Protein AF-A0A1N7PTF4-F1 (afdb_monomer_lite)

Radius of gyration: 15.78 Å; chains: 1; bounding box: 24×42×48 Å

Sequence (82 aa):
MSMRDKTRDLVAIDMCPRVSLDAGTNREGGKAMIMQILGGIPIGRPTRPEEVAELVGFLCSPRAGAITGTDYVIDSGTVPVA

Structure (mmCIF, N/CA/C/O backbone):
data_AF-A0A1N7PTF4-F1
#
_entry.id   AF-A0A1N7PTF4-F1
#
loop_
_atom_site.group_PDB
_atom_site.id
_atom_site.type_symbol
_atom_site.label_atom_id
_atom_site.label_alt_id
_atom_site.label_comp_id
_atom_site.label_asym_id
_atom_site.label_entity_id
_atom_site.label_seq_id
_atom_site.pdbx_PDB_ins_code
_atom_site.Cartn_x
_atom_site.Cartn_y
_atom_site.Cartn_z
_atom_site.occupancy
_atom_site.B_iso_or_equiv
_atom_site.auth_seq_id
_atom_site.auth_comp_id
_atom_site.auth_asym_id
_atom_site.auth_atom_id
_atom_site.pdbx_PDB_model_num
ATOM 1 N N . MET A 1 1 ? 8.790 -23.938 -12.704 1.00 49.72 1 MET A N 1
ATOM 2 C CA . MET A 1 1 ? 8.596 -22.696 -11.918 1.00 49.72 1 MET A CA 1
ATOM 3 C C . MET A 1 1 ? 7.590 -22.984 -10.809 1.00 49.72 1 MET A C 1
ATOM 5 O O . MET A 1 1 ? 6.537 -23.535 -11.111 1.00 49.72 1 MET A O 1
ATOM 9 N N . SER A 1 2 ? 7.948 -22.750 -9.543 1.00 45.56 2 SER A N 1
ATOM 10 C CA . SER A 1 2 ? 7.174 -23.195 -8.369 1.00 45.56 2 SER A CA 1
ATOM 11 C C . SER A 1 2 ? 5.909 -22.357 -8.158 1.00 45.56 2 SER A C 1
ATOM 13 O O . SER A 1 2 ? 5.901 -21.161 -8.427 1.00 45.56 2 SER A O 1
ATOM 15 N N . MET A 1 3 ? 4.841 -22.965 -7.635 1.00 37.78 3 MET A N 1
ATOM 16 C CA . MET A 1 3 ? 3.548 -22.304 -7.393 1.00 37.78 3 MET A CA 1
ATOM 17 C C . MET A 1 3 ? 3.650 -21.124 -6.408 1.00 37.78 3 MET A C 1
ATOM 19 O O . MET A 1 3 ? 2.868 -20.188 -6.500 1.00 37.78 3 MET A O 1
ATOM 23 N N . ARG A 1 4 ? 4.669 -21.132 -5.533 1.00 52.81 4 ARG A N 1
ATOM 24 C CA . ARG A 1 4 ? 5.013 -20.030 -4.611 1.00 52.81 4 ARG A CA 1
ATOM 25 C C . ARG A 1 4 ? 5.621 -18.802 -5.299 1.00 52.81 4 ARG A C 1
ATOM 27 O O . ARG A 1 4 ? 5.576 -17.715 -4.741 1.00 52.81 4 ARG A O 1
ATOM 34 N N . ASP A 1 5 ? 6.185 -18.983 -6.488 1.00 56.72 5 ASP A N 1
ATOM 35 C CA . ASP A 1 5 ? 6.840 -17.926 -7.266 1.00 56.72 5 ASP A CA 1
ATOM 36 C C . ASP A 1 5 ? 5.811 -17.121 -8.080 1.00 56.72 5 ASP A C 1
ATOM 38 O O . ASP A 1 5 ? 5.911 -15.907 -8.221 1.00 56.72 5 ASP A O 1
ATOM 42 N N . LYS A 1 6 ? 4.735 -17.787 -8.532 1.00 49.81 6 LYS A N 1
ATOM 43 C CA . LYS A 1 6 ? 3.638 -17.150 -9.280 1.00 49.81 6 LYS A CA 1
ATOM 44 C C . LYS A 1 6 ? 2.900 -16.086 -8.460 1.00 49.81 6 LYS A C 1
ATOM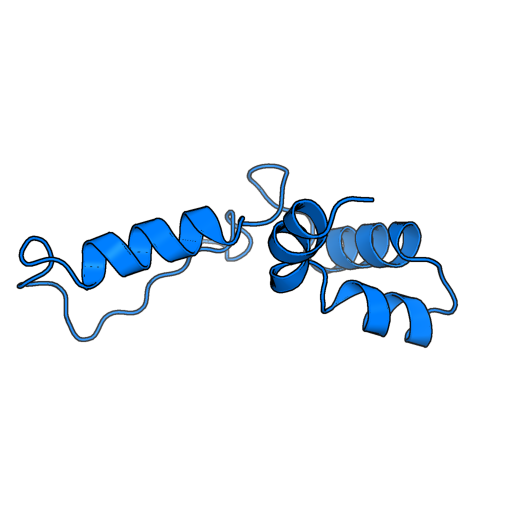 46 O O . LYS A 1 6 ? 2.540 -15.056 -9.014 1.00 49.81 6 LYS A O 1
ATOM 51 N N . THR A 1 7 ? 2.692 -16.308 -7.161 1.00 47.59 7 THR A N 1
ATOM 52 C CA . THR A 1 7 ? 1.910 -15.406 -6.293 1.00 47.59 7 THR A CA 1
ATOM 53 C C . THR A 1 7 ? 2.624 -14.089 -5.987 1.00 47.59 7 THR A C 1
ATOM 55 O O . THR A 1 7 ? 1.964 -13.074 -5.799 1.00 47.59 7 THR A O 1
ATOM 58 N N . ARG A 1 8 ? 3.964 -14.085 -5.979 1.00 51.19 8 ARG A N 1
ATOM 59 C CA . ARG A 1 8 ? 4.781 -12.883 -5.733 1.00 51.19 8 ARG A CA 1
ATOM 60 C C . ARG A 1 8 ? 4.793 -11.924 -6.915 1.00 51.19 8 ARG A C 1
ATOM 62 O O . ARG A 1 8 ? 4.790 -10.711 -6.734 1.00 51.19 8 ARG A O 1
ATOM 69 N N . ASP A 1 9 ? 4.741 -12.485 -8.115 1.00 46.81 9 ASP A N 1
ATOM 70 C CA . ASP A 1 9 ? 4.699 -11.733 -9.363 1.00 46.81 9 ASP A CA 1
ATOM 71 C C . ASP A 1 9 ? 3.290 -11.206 -9.692 1.00 46.81 9 ASP A C 1
ATOM 73 O O . ASP A 1 9 ? 3.152 -10.238 -10.433 1.00 46.81 9 ASP A O 1
ATOM 77 N N . LEU A 1 10 ? 2.233 -11.818 -9.152 1.00 42.38 10 LEU A N 1
ATOM 78 C CA . LEU A 1 10 ? 0.849 -11.618 -9.599 1.00 42.38 10 LEU A CA 1
ATOM 79 C C . LEU A 1 10 ? 0.278 -10.206 -9.368 1.00 42.38 10 LEU A C 1
ATOM 81 O O . LEU A 1 10 ? -0.580 -9.799 -10.137 1.00 42.38 10 LEU A O 1
ATOM 85 N N . VAL A 1 11 ? 0.743 -9.426 -8.384 1.00 45.47 11 VAL A N 1
ATOM 86 C CA . VAL A 1 11 ? 0.143 -8.096 -8.109 1.00 45.47 11 VAL A CA 1
ATOM 87 C C . VAL A 1 11 ? 0.796 -6.970 -8.925 1.00 45.47 11 VAL A C 1
ATOM 89 O O . VAL A 1 11 ? 0.126 -6.010 -9.287 1.00 45.47 11 VAL A O 1
ATOM 92 N N . ALA A 1 12 ? 2.076 -7.104 -9.293 1.00 45.28 12 ALA A N 1
ATOM 93 C CA . ALA A 1 12 ? 2.780 -6.136 -10.146 1.00 45.28 12 ALA A CA 1
ATOM 94 C C . ALA A 1 12 ? 2.858 -6.571 -11.628 1.00 45.28 12 ALA A C 1
ATOM 96 O O . ALA A 1 12 ? 3.166 -5.762 -12.502 1.00 45.28 12 ALA A O 1
ATOM 97 N N . ILE A 1 13 ? 2.585 -7.848 -11.933 1.00 51.00 13 ILE A N 1
ATOM 98 C CA . ILE A 1 13 ? 2.764 -8.458 -13.264 1.00 51.00 13 ILE A CA 1
ATOM 99 C C . ILE A 1 13 ? 1.444 -9.067 -13.782 1.00 51.00 13 ILE A C 1
ATOM 101 O O . ILE A 1 13 ? 1.464 -10.000 -14.577 1.00 51.00 13 ILE A O 1
ATOM 105 N N . ASP A 1 14 ? 0.286 -8.528 -13.393 1.00 55.47 14 ASP A N 1
ATOM 106 C CA . ASP A 1 14 ? -0.994 -8.817 -14.075 1.00 55.47 14 ASP A CA 1
ATOM 107 C C . ASP A 1 14 ? -1.316 -7.805 -15.196 1.00 55.47 14 ASP A C 1
ATOM 109 O O . ASP A 1 14 ? -2.012 -8.112 -16.162 1.00 55.47 14 ASP A O 1
ATOM 113 N N . MET A 1 15 ? -0.694 -6.619 -15.171 1.00 53.44 15 MET A N 1
ATOM 114 C CA . MET A 1 15 ? -0.758 -5.664 -16.291 1.00 53.44 15 MET A CA 1
ATOM 115 C C . MET A 1 15 ? 0.128 -6.085 -17.465 1.00 53.44 15 MET A C 1
ATOM 117 O O . MET A 1 15 ? -0.190 -5.834 -18.627 1.00 53.44 15 MET A O 1
ATOM 121 N N . CYS A 1 16 ? 1.242 -6.755 -17.171 1.00 58.91 16 CYS A N 1
ATOM 122 C CA . CYS A 1 16 ? 2.214 -7.135 -18.182 1.00 58.91 16 CYS A CA 1
ATOM 123 C C . CYS A 1 16 ? 1.630 -8.068 -19.249 1.00 58.91 16 CYS A C 1
ATOM 125 O O . CYS A 1 16 ? 1.846 -7.767 -20.416 1.00 58.91 16 CYS A O 1
ATOM 127 N N . PRO A 1 17 ? 0.875 -9.140 -18.937 1.00 55.91 17 PRO A N 1
ATOM 128 C CA . PRO A 1 17 ? 0.246 -9.978 -19.955 1.00 55.91 17 PRO A CA 1
ATOM 129 C C . PRO A 1 17 ? -0.654 -9.190 -20.913 1.00 55.91 17 PRO A C 1
ATOM 131 O O . PRO A 1 17 ? -0.564 -9.401 -22.117 1.00 55.91 17 PRO A O 1
ATOM 134 N N . ARG A 1 18 ? -1.455 -8.240 -20.410 1.00 60.19 18 ARG A N 1
ATOM 135 C CA . ARG A 1 18 ? -2.331 -7.404 -21.249 1.00 60.19 18 ARG A CA 1
ATOM 136 C C . ARG A 1 18 ? -1.544 -6.465 -22.158 1.00 60.19 18 ARG A C 1
ATOM 138 O O . ARG A 1 18 ? -1.745 -6.486 -23.364 1.00 60.19 18 ARG A O 1
ATOM 145 N N . VAL A 1 19 ? -0.586 -5.726 -21.597 1.00 62.22 19 VAL A N 1
ATOM 146 C CA . VAL A 1 19 ? 0.299 -4.836 -22.371 1.00 62.22 19 VAL A CA 1
ATOM 147 C C . VAL A 1 19 ? 1.126 -5.630 -23.392 1.00 62.22 19 VAL A C 1
ATOM 149 O O . VAL A 1 19 ? 1.340 -5.168 -24.505 1.00 62.22 19 VAL A O 1
ATOM 152 N N . SER A 1 20 ? 1.548 -6.850 -23.043 1.00 60.88 20 SER A N 1
ATOM 153 C CA . SER A 1 20 ? 2.301 -7.738 -23.940 1.00 60.88 20 SER A CA 1
ATOM 154 C C . SER A 1 20 ? 1.459 -8.180 -25.136 1.00 60.88 20 SER A C 1
ATOM 156 O O . SER A 1 20 ? 1.939 -8.149 -26.265 1.00 60.88 20 SER A O 1
ATOM 158 N N . LEU A 1 21 ? 0.209 -8.580 -24.889 1.00 62.31 21 LEU A N 1
ATOM 159 C CA . LEU A 1 21 ? -0.720 -9.030 -25.925 1.00 62.31 21 LEU A CA 1
ATOM 160 C C . LEU A 1 21 ? -1.106 -7.887 -26.868 1.00 62.31 21 LEU A C 1
ATOM 162 O O . LEU A 1 21 ? -1.012 -8.059 -28.082 1.00 62.31 21 LEU A O 1
ATOM 166 N N . ASP A 1 22 ? -1.455 -6.720 -26.322 1.00 66.25 22 ASP A N 1
ATOM 167 C CA . ASP A 1 22 ? -1.841 -5.548 -27.117 1.00 66.25 22 ASP A CA 1
ATOM 168 C C . ASP A 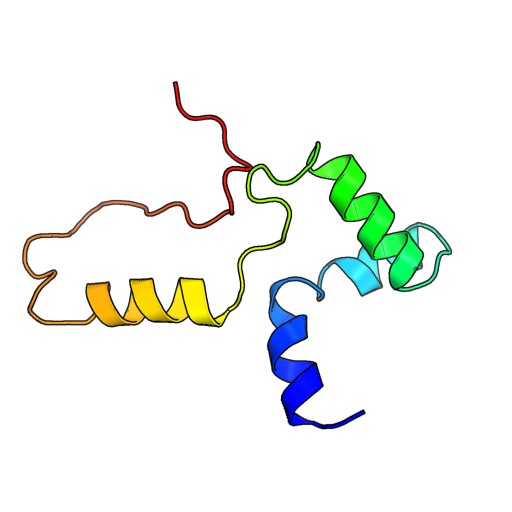1 22 ? -0.666 -5.009 -27.955 1.00 66.25 22 ASP A C 1
ATOM 170 O O . ASP A 1 22 ? -0.863 -4.528 -29.070 1.00 66.25 22 ASP A O 1
ATOM 174 N N . ALA A 1 23 ? 0.569 -5.134 -27.456 1.00 67.56 23 ALA A N 1
ATOM 175 C CA . ALA A 1 23 ? 1.780 -4.691 -28.148 1.00 67.56 23 ALA A CA 1
ATOM 176 C C . ALA A 1 23 ? 2.474 -5.782 -28.991 1.00 67.56 23 ALA A C 1
ATOM 178 O O . ALA A 1 23 ? 3.545 -5.529 -29.545 1.00 67.56 23 ALA A O 1
ATOM 179 N N . GLY A 1 24 ? 1.919 -6.999 -29.075 1.00 77.56 24 GLY A N 1
ATOM 180 C CA . GLY A 1 24 ? 2.517 -8.109 -29.830 1.00 77.56 24 GLY A CA 1
ATOM 181 C C . GLY A 1 24 ? 3.894 -8.554 -29.314 1.00 77.56 24 GLY A C 1
ATOM 182 O O . GLY A 1 24 ? 4.737 -8.998 -30.093 1.00 77.56 24 GLY A O 1
ATOM 183 N N . THR A 1 25 ? 4.149 -8.415 -28.012 1.00 76.44 25 THR A N 1
ATOM 184 C CA . THR A 1 25 ? 5.434 -8.722 -27.374 1.00 76.44 25 THR A CA 1
ATOM 185 C C . THR A 1 25 ? 5.303 -9.813 -26.308 1.00 76.44 25 THR A C 1
ATOM 187 O O . THR A 1 25 ? 4.216 -10.286 -25.986 1.00 76.44 25 THR A O 1
ATOM 190 N N . ASN A 1 26 ? 6.432 -10.279 -25.779 1.00 77.50 26 ASN A N 1
ATOM 191 C CA . ASN A 1 26 ? 6.467 -11.276 -24.710 1.00 77.50 26 ASN A CA 1
ATOM 192 C C . ASN A 1 26 ? 6.449 -10.603 -23.324 1.00 77.50 26 ASN A C 1
ATOM 194 O O . ASN A 1 26 ? 6.527 -9.384 -23.207 1.00 77.50 26 ASN A O 1
ATOM 198 N N . ARG A 1 27 ? 6.386 -11.403 -22.252 1.00 69.31 27 ARG A N 1
ATOM 199 C CA . ARG A 1 27 ? 6.344 -10.900 -20.866 1.00 69.31 27 ARG A CA 1
ATOM 200 C C . ARG A 1 27 ? 7.503 -9.957 -20.526 1.00 69.31 27 ARG A C 1
ATOM 202 O O . ARG A 1 27 ? 7.314 -9.009 -19.778 1.00 69.31 27 ARG A O 1
ATOM 209 N N . GLU A 1 28 ? 8.698 -10.194 -21.050 1.00 72.75 28 GLU A N 1
ATOM 210 C CA . GLU A 1 28 ? 9.834 -9.306 -20.779 1.00 72.75 28 GLU A CA 1
ATOM 211 C C . GLU A 1 28 ? 9.694 -7.979 -21.535 1.00 72.75 28 GLU A C 1
ATOM 213 O O . GLU A 1 28 ? 9.938 -6.917 -20.965 1.00 72.75 28 GLU A O 1
ATOM 218 N N . GLY A 1 29 ? 9.194 -8.014 -22.772 1.00 73.62 29 GLY A N 1
ATOM 219 C CA . GLY A 1 29 ? 8.864 -6.808 -23.528 1.00 73.62 29 GLY A CA 1
ATOM 220 C C . GLY A 1 29 ? 7.717 -6.002 -22.913 1.00 73.62 29 GLY A C 1
ATOM 221 O O . GLY A 1 29 ? 7.807 -4.779 -22.838 1.00 73.62 29 GLY A O 1
ATOM 222 N N . GLY A 1 30 ? 6.682 -6.663 -22.386 1.00 74.25 30 GLY A N 1
ATOM 223 C CA . GLY A 1 30 ? 5.605 -5.997 -21.652 1.00 74.25 30 GLY A CA 1
ATOM 224 C C . GLY A 1 30 ? 6.100 -5.331 -20.366 1.00 74.25 30 GLY A C 1
ATOM 225 O O . GLY A 1 30 ? 5.702 -4.207 -20.071 1.00 74.25 30 GLY A O 1
ATOM 226 N N . LYS A 1 31 ? 7.026 -5.969 -19.632 1.00 69.88 31 LYS A N 1
ATOM 227 C CA . LYS A 1 31 ? 7.660 -5.371 -18.445 1.00 69.88 31 LYS A CA 1
ATOM 228 C C . LYS A 1 31 ? 8.468 -4.140 -18.826 1.00 69.88 31 LYS A C 1
ATOM 230 O O . LYS A 1 31 ? 8.322 -3.106 -18.185 1.00 69.88 31 LYS A O 1
ATOM 235 N N . ALA A 1 32 ? 9.299 -4.240 -19.863 1.00 72.06 32 ALA A N 1
ATOM 236 C CA . ALA A 1 32 ? 10.104 -3.120 -20.339 1.00 72.06 32 ALA A CA 1
ATOM 237 C C . ALA A 1 32 ? 9.223 -1.933 -20.758 1.00 72.06 32 ALA A C 1
ATOM 239 O O . ALA A 1 32 ? 9.513 -0.794 -20.399 1.00 72.06 32 ALA A O 1
ATOM 240 N N . MET A 1 33 ? 8.108 -2.204 -21.440 1.00 71.31 33 MET A N 1
ATOM 241 C CA . MET A 1 33 ? 7.141 -1.183 -21.836 1.00 71.31 33 MET A CA 1
ATOM 242 C C . MET A 1 33 ? 6.449 -0.540 -20.629 1.00 71.31 33 MET A C 1
ATOM 244 O O . MET A 1 33 ? 6.366 0.681 -20.565 1.00 71.31 33 MET A O 1
ATOM 248 N N . ILE A 1 34 ? 6.019 -1.327 -19.638 1.00 71.44 34 ILE A N 1
ATOM 249 C CA . ILE A 1 34 ? 5.458 -0.796 -18.384 1.00 71.44 34 ILE A CA 1
ATOM 250 C C . ILE A 1 34 ? 6.474 0.102 -17.670 1.00 71.44 34 ILE A C 1
ATOM 252 O O . ILE A 1 34 ? 6.125 1.200 -17.245 1.00 71.44 34 ILE A O 1
ATOM 256 N N . MET A 1 35 ? 7.737 -0.322 -17.585 1.00 70.00 35 MET A N 1
ATOM 257 C CA . MET A 1 35 ? 8.798 0.478 -16.967 1.00 70.00 35 MET A CA 1
ATOM 258 C C . MET A 1 35 ? 9.051 1.791 -17.721 1.00 70.00 35 MET A C 1
ATOM 260 O O . MET A 1 35 ? 9.322 2.807 -17.083 1.00 70.00 35 MET A O 1
ATOM 264 N N . GLN A 1 36 ? 8.927 1.796 -19.053 1.00 70.31 36 GLN A N 1
ATOM 265 C CA . GLN A 1 36 ? 8.997 3.025 -19.846 1.00 70.31 36 GLN A CA 1
ATOM 266 C C . GLN A 1 36 ? 7.777 3.934 -19.643 1.00 70.31 36 GLN A C 1
ATOM 268 O O . GLN A 1 36 ? 7.955 5.138 -19.489 1.00 70.31 36 GLN A O 1
ATOM 273 N N . ILE A 1 37 ? 6.560 3.378 -19.601 1.00 69.00 37 ILE A N 1
ATOM 274 C CA . ILE A 1 37 ? 5.315 4.142 -19.398 1.00 69.00 37 ILE A CA 1
ATOM 275 C C . ILE A 1 37 ? 5.301 4.828 -18.030 1.00 69.00 37 ILE A C 1
ATOM 277 O O . ILE A 1 37 ? 4.872 5.973 -17.924 1.00 69.00 37 ILE A O 1
ATOM 281 N N . LEU A 1 38 ? 5.795 4.152 -16.992 1.00 69.19 38 LEU A N 1
ATOM 282 C CA . LEU A 1 38 ? 5.875 4.710 -15.641 1.00 69.19 38 LEU A CA 1
ATOM 283 C C . LEU A 1 38 ? 6.924 5.830 -15.507 1.00 69.19 38 LEU A C 1
ATOM 285 O O . LEU A 1 38 ? 6.971 6.484 -14.473 1.00 69.19 38 LEU A O 1
ATOM 289 N N . GLY A 1 39 ? 7.768 6.062 -16.523 1.00 69.38 39 GLY A N 1
ATOM 290 C CA . GLY A 1 39 ? 8.872 7.026 -16.434 1.00 69.38 39 GLY A CA 1
ATOM 291 C C . GLY A 1 39 ? 10.010 6.560 -15.518 1.00 69.38 39 GLY A C 1
ATOM 292 O O . GLY A 1 39 ? 10.859 7.357 -15.124 1.00 69.38 39 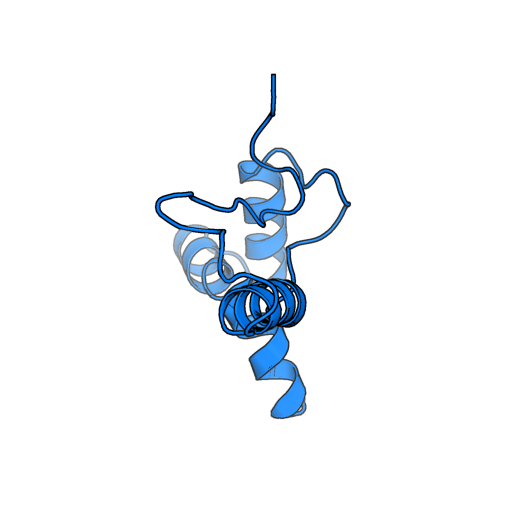GLY A O 1
ATOM 293 N N . GLY A 1 40 ? 10.043 5.262 -15.200 1.00 69.44 40 GLY A N 1
ATOM 294 C CA . GLY A 1 40 ? 10.913 4.675 -14.189 1.00 69.44 40 GLY A CA 1
ATOM 295 C C . GLY A 1 40 ? 10.254 4.586 -12.812 1.00 69.44 40 GLY A C 1
ATOM 296 O O . GLY A 1 40 ? 9.205 5.157 -12.544 1.00 69.44 40 GLY A O 1
ATOM 297 N N . ILE A 1 41 ? 10.880 3.817 -11.925 1.00 74.31 41 ILE A N 1
ATOM 298 C CA . ILE A 1 41 ? 10.449 3.676 -10.534 1.00 74.31 41 ILE A CA 1
ATOM 299 C C . ILE A 1 41 ? 11.597 4.186 -9.669 1.00 74.31 41 ILE A C 1
ATOM 301 O O . ILE A 1 41 ? 12.679 3.600 -9.761 1.00 74.31 41 ILE A O 1
ATOM 305 N N . PRO A 1 42 ? 11.422 5.238 -8.850 1.00 82.62 42 PRO A N 1
ATOM 306 C CA . PRO A 1 42 ? 12.537 5.842 -8.120 1.00 82.62 42 PRO A CA 1
ATOM 307 C C . PRO A 1 42 ? 13.347 4.884 -7.248 1.00 82.62 42 PRO A C 1
ATOM 309 O O . PRO A 1 42 ? 14.572 4.969 -7.236 1.00 82.62 42 PRO A O 1
ATOM 312 N N . ILE A 1 43 ? 12.709 3.918 -6.579 1.00 85.06 43 ILE A N 1
ATOM 313 C CA . ILE A 1 43 ? 13.454 2.917 -5.786 1.00 85.06 43 ILE A CA 1
ATOM 314 C C . ILE A 1 43 ? 14.106 1.815 -6.649 1.00 85.06 43 ILE A C 1
ATOM 316 O O . ILE A 1 43 ? 14.740 0.902 -6.122 1.00 8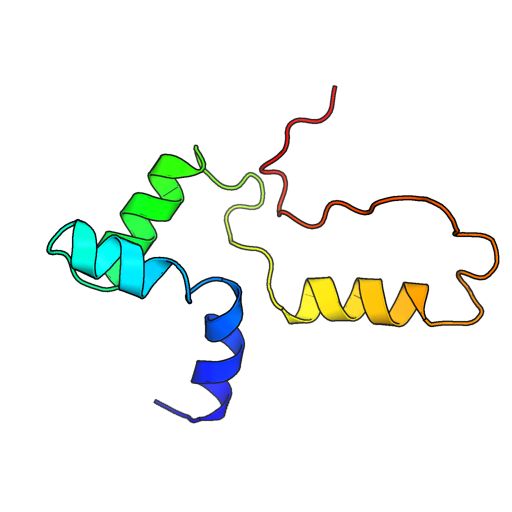5.06 43 ILE A O 1
ATOM 320 N N . GLY A 1 44 ? 13.922 1.856 -7.971 1.00 80.25 44 GLY A N 1
ATOM 321 C CA . GLY A 1 44 ? 14.517 0.938 -8.943 1.00 80.25 44 GLY A CA 1
ATOM 322 C C . GLY A 1 44 ? 13.769 -0.382 -9.145 1.00 80.25 44 GLY A C 1
ATOM 323 O O . GLY A 1 44 ? 14.228 -1.229 -9.910 1.00 80.25 44 GLY A O 1
ATOM 324 N N . ARG A 1 45 ? 12.626 -0.591 -8.482 1.00 81.12 45 ARG A N 1
ATOM 325 C CA . ARG A 1 45 ? 11.810 -1.806 -8.630 1.00 81.12 45 ARG A CA 1
ATOM 326 C C . ARG A 1 45 ? 10.339 -1.561 -8.291 1.00 81.12 45 ARG A C 1
ATOM 328 O O . ARG A 1 45 ? 10.073 -0.682 -7.481 1.00 81.12 45 ARG A O 1
ATOM 335 N N . PRO A 1 46 ? 9.407 -2.379 -8.810 1.00 80.50 46 PRO A N 1
ATOM 336 C CA . PRO A 1 46 ? 8.015 -2.350 -8.375 1.00 80.50 46 PRO A CA 1
ATOM 337 C C . PRO A 1 46 ? 7.851 -2.607 -6.874 1.00 80.50 46 PRO A C 1
ATOM 339 O O . PRO A 1 46 ? 8.630 -3.362 -6.267 1.00 80.50 46 PRO A O 1
ATOM 342 N N . THR A 1 47 ? 6.789 -2.025 -6.312 1.00 84.75 47 THR A N 1
ATOM 343 C CA . THR A 1 47 ? 6.304 -2.352 -4.968 1.00 84.75 47 THR A CA 1
ATOM 344 C C . THR A 1 47 ? 5.945 -3.834 -4.929 1.00 84.75 47 THR A C 1
ATOM 346 O O . THR A 1 47 ? 5.275 -4.350 -5.828 1.00 84.75 47 THR A O 1
ATOM 349 N N . ARG A 1 48 ? 6.397 -4.537 -3.892 1.00 85.00 48 ARG A N 1
ATOM 350 C CA . ARG A 1 48 ? 6.075 -5.948 -3.677 1.00 85.00 48 ARG A CA 1
ATOM 351 C C . ARG A 1 48 ? 4.756 -6.085 -2.912 1.00 85.00 48 ARG A C 1
ATOM 353 O O . ARG A 1 48 ? 4.474 -5.251 -2.051 1.00 85.00 48 ARG A O 1
ATOM 360 N N . PRO A 1 49 ? 3.979 -7.157 -3.147 1.00 86.06 49 PRO A N 1
ATOM 361 C CA . PRO A 1 49 ? 2.751 -7.412 -2.394 1.00 86.06 49 PRO A CA 1
ATOM 362 C C . PRO A 1 49 ? 2.974 -7.417 -0.879 1.00 86.06 49 PRO A C 1
ATOM 364 O O . PRO A 1 49 ? 2.148 -6.904 -0.129 1.00 86.06 49 PRO A O 1
ATOM 367 N N . GLU A 1 50 ? 4.105 -7.966 -0.430 1.00 89.44 50 GLU A N 1
ATOM 368 C CA . GLU A 1 50 ? 4.452 -8.021 0.986 1.00 89.44 50 GLU A CA 1
ATOM 369 C C . GLU A 1 50 ? 4.615 -6.621 1.596 1.00 89.44 50 GLU A C 1
ATOM 371 O O . GLU A 1 50 ? 4.210 -6.407 2.729 1.00 89.44 50 GLU A O 1
ATOM 376 N N . GLU A 1 51 ? 5.118 -5.639 0.845 1.00 91.06 51 GLU A N 1
ATOM 377 C CA . GLU A 1 51 ? 5.282 -4.262 1.341 1.00 91.06 51 GLU A CA 1
ATOM 378 C C . GLU A 1 51 ? 3.932 -3.566 1.551 1.00 91.06 51 GLU A C 1
ATOM 380 O O . GLU A 1 51 ? 3.758 -2.818 2.512 1.00 91.06 51 GLU A O 1
ATOM 385 N N . VAL A 1 52 ? 2.950 -3.861 0.693 1.00 93.25 52 VAL A N 1
ATOM 386 C CA . VAL A 1 52 ? 1.565 -3.406 0.879 1.00 93.25 52 VAL A CA 1
ATOM 387 C C . VAL A 1 52 ? 0.937 -4.102 2.086 1.00 93.25 52 VAL A C 1
ATOM 389 O O . VAL A 1 52 ? 0.304 -3.452 2.917 1.00 93.25 52 VAL A O 1
ATOM 392 N N . ALA A 1 53 ? 1.136 -5.418 2.207 1.00 92.88 53 ALA A N 1
ATOM 393 C CA . ALA A 1 53 ? 0.592 -6.210 3.304 1.00 92.88 53 ALA A CA 1
ATOM 394 C C . ALA A 1 53 ? 1.124 -5.761 4.674 1.00 92.88 53 ALA A C 1
ATOM 396 O O . ALA A 1 53 ? 0.355 -5.735 5.630 1.00 92.88 53 ALA A O 1
ATOM 397 N N . GLU A 1 54 ? 2.394 -5.361 4.770 1.00 97.06 54 GLU A N 1
ATOM 398 C CA . GLU A 1 54 ? 2.970 -4.819 6.007 1.00 97.06 54 GLU A CA 1
ATOM 399 C C . GLU A 1 54 ? 2.285 -3.513 6.436 1.00 97.06 54 GLU A C 1
ATOM 401 O O . GLU A 1 54 ? 1.919 -3.374 7.608 1.00 97.06 54 GLU A O 1
ATOM 406 N N . LEU A 1 55 ? 2.030 -2.576 5.507 1.00 96.38 55 LEU A N 1
ATOM 407 C CA . LEU A 1 55 ? 1.284 -1.361 5.859 1.00 96.38 55 LEU A CA 1
ATOM 408 C C . LEU A 1 55 ? -0.139 -1.704 6.301 1.00 96.38 55 LEU A C 1
ATOM 410 O O . LEU A 1 55 ? -0.594 -1.209 7.330 1.00 96.38 55 LEU A O 1
ATOM 414 N N . VAL A 1 56 ? -0.831 -2.572 5.559 1.00 97.00 56 VAL A N 1
ATOM 415 C CA . VAL A 1 56 ? -2.180 -3.028 5.925 1.00 97.00 56 VAL A CA 1
ATOM 416 C C . VAL A 1 56 ? -2.174 -3.664 7.316 1.00 97.00 56 VAL A C 1
ATOM 418 O O . VAL A 1 56 ? -3.011 -3.325 8.149 1.00 97.00 56 VAL A O 1
ATOM 421 N N . GLY A 1 57 ? -1.198 -4.526 7.609 1.00 97.62 57 GLY A N 1
ATOM 422 C CA . GLY A 1 57 ? -1.032 -5.154 8.916 1.00 97.62 57 GLY A CA 1
ATOM 423 C C . GLY A 1 57 ? -0.845 -4.134 10.040 1.00 97.62 57 GLY A C 1
ATOM 424 O O . GLY A 1 57 ? -1.478 -4.253 11.091 1.00 97.62 57 GLY A O 1
ATOM 425 N N . PHE A 1 58 ? -0.040 -3.092 9.814 1.00 98.12 58 PHE A N 1
ATOM 426 C CA . PHE A 1 58 ? 0.099 -1.983 10.757 1.00 98.12 58 PHE A CA 1
ATOM 427 C C . PHE A 1 58 ? -1.220 -1.223 10.957 1.00 98.12 58 PHE A C 1
ATOM 429 O O . PHE A 1 58 ? -1.614 -1.000 12.105 1.00 98.12 58 PHE A O 1
ATOM 436 N N . LEU A 1 59 ? -1.917 -0.867 9.873 1.00 97.62 59 LEU A N 1
ATOM 437 C CA . LEU A 1 59 ? -3.178 -0.116 9.912 1.00 97.62 59 LEU A CA 1
ATOM 438 C C . LEU A 1 59 ? -4.312 -0.896 10.591 1.00 97.62 59 LEU A C 1
ATOM 440 O O . LEU A 1 59 ? -5.138 -0.306 11.279 1.00 97.62 59 LEU A O 1
ATOM 444 N N . CYS A 1 60 ? -4.332 -2.222 10.462 1.00 97.62 60 CYS A N 1
ATOM 445 C CA . CYS A 1 60 ? -5.278 -3.084 11.172 1.00 97.62 60 CYS A CA 1
ATOM 446 C C . CYS A 1 60 ? -4.916 -3.307 12.651 1.00 97.62 60 CYS A C 1
ATOM 448 O O . CYS A 1 60 ? -5.695 -3.912 13.390 1.00 97.62 60 CYS A O 1
ATOM 450 N N . SER A 1 61 ? -3.739 -2.867 13.102 1.00 98.25 61 SER A N 1
ATOM 451 C CA . SER A 1 61 ? -3.293 -3.066 14.480 1.00 98.25 61 SER A CA 1
ATOM 452 C C . SER A 1 61 ? -3.818 -1.975 15.428 1.00 98.25 61 SER A C 1
ATOM 454 O O . SER A 1 61 ? -4.045 -0.839 15.006 1.00 98.25 61 SER A O 1
ATOM 456 N N . PRO A 1 62 ? -3.892 -2.238 16.751 1.00 97.94 62 PRO A N 1
ATOM 457 C CA . PRO A 1 62 ? -4.245 -1.214 17.742 1.00 97.94 62 PRO A CA 1
ATOM 458 C C . PRO A 1 62 ? -3.323 0.016 17.735 1.00 97.94 62 PRO A C 1
ATOM 460 O O . PRO A 1 62 ? -3.696 1.081 18.223 1.00 97.94 62 PRO A O 1
ATOM 463 N N . ARG A 1 63 ? -2.108 -0.111 17.182 1.00 98.12 63 ARG A N 1
ATOM 464 C CA . ARG A 1 63 ? -1.118 0.974 17.119 1.00 98.12 63 ARG A CA 1
ATOM 465 C C . ARG A 1 63 ? -1.527 2.089 16.158 1.00 98.12 63 ARG A C 1
ATOM 467 O O . ARG A 1 63 ? -1.034 3.202 16.303 1.00 98.12 63 ARG A O 1
ATOM 474 N N . ALA A 1 64 ? -2.417 1.804 15.212 1.00 98.00 64 ALA A N 1
ATOM 475 C CA . ALA A 1 64 ? -2.925 2.768 14.246 1.00 98.00 64 ALA A CA 1
ATOM 476 C C . ALA A 1 64 ? -4.250 3.417 14.690 1.00 98.00 64 ALA A C 1
ATOM 478 O O . ALA A 1 64 ? -4.925 4.034 13.879 1.00 98.00 64 ALA A O 1
ATOM 479 N N . GLY A 1 65 ? -4.638 3.323 15.970 1.00 97.81 65 GLY A N 1
ATOM 480 C CA . GLY A 1 65 ? -5.971 3.740 16.436 1.00 97.81 65 GLY A CA 1
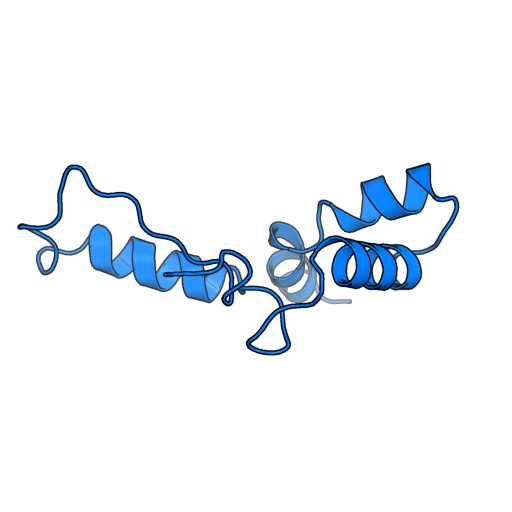ATOM 481 C C . GLY A 1 65 ? -6.347 5.214 16.205 1.00 97.81 65 GLY A C 1
ATOM 482 O O . GLY A 1 65 ? -7.528 5.541 16.214 1.00 97.81 65 GLY A O 1
ATOM 483 N N . ALA A 1 66 ? -5.370 6.100 15.984 1.00 97.75 66 ALA A N 1
ATOM 484 C CA . ALA A 1 66 ? -5.602 7.511 15.649 1.00 97.75 66 ALA A CA 1
ATOM 485 C C . ALA A 1 66 ? -5.554 7.806 14.137 1.00 97.75 66 ALA A C 1
ATOM 487 O O . ALA A 1 66 ? -5.753 8.944 13.722 1.00 97.75 66 ALA A O 1
ATOM 488 N N . ILE A 1 67 ? -5.261 6.802 13.313 1.00 97.50 67 ILE A N 1
ATOM 489 C CA . ILE A 1 67 ? -5.134 6.930 11.866 1.00 97.50 67 ILE A CA 1
ATOM 490 C C . ILE A 1 67 ? -6.486 6.595 11.243 1.00 97.50 67 ILE A C 1
ATOM 492 O O . ILE A 1 67 ? -6.928 5.449 11.244 1.00 97.50 67 ILE A O 1
ATOM 496 N N . THR A 1 68 ? -7.159 7.611 10.715 1.00 96.31 68 THR A N 1
ATOM 497 C CA . THR A 1 68 ? -8.459 7.477 10.054 1.00 96.31 68 THR A CA 1
ATOM 498 C C . THR A 1 68 ? -8.647 8.593 9.028 1.00 96.31 68 THR A C 1
ATOM 500 O O . THR A 1 68 ? -8.013 9.643 9.129 1.00 96.31 68 THR A O 1
ATOM 503 N N . GLY A 1 69 ? -9.491 8.359 8.018 1.00 96.75 69 GLY A N 1
ATOM 504 C CA . GLY A 1 69 ? -9.826 9.354 6.992 1.00 96.75 69 GLY A CA 1
ATOM 505 C C . GLY A 1 69 ? -8.632 9.830 6.157 1.00 96.75 69 GLY A C 1
ATOM 506 O O . GLY A 1 69 ? -8.598 10.989 5.761 1.00 96.75 69 GLY A O 1
ATOM 507 N N . THR A 1 70 ? -7.633 8.971 5.945 1.00 95.94 70 THR A N 1
ATOM 508 C CA . THR A 1 70 ? -6.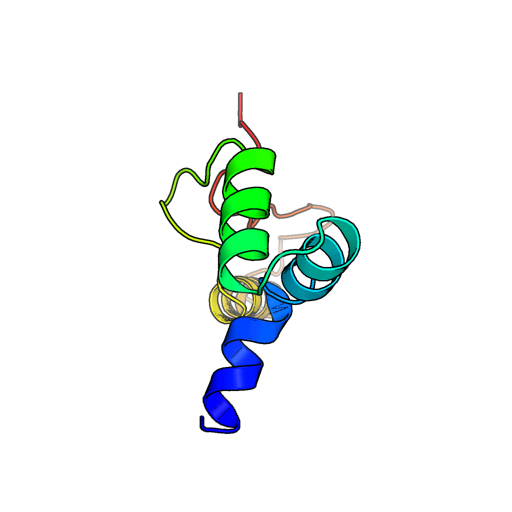393 9.295 5.222 1.00 95.94 70 THR A CA 1
ATOM 509 C C . THR A 1 70 ? -6.080 8.214 4.193 1.00 95.94 70 THR A C 1
ATOM 511 O O . THR A 1 70 ? -6.256 7.029 4.479 1.00 95.94 70 THR A O 1
ATOM 514 N N . ASP A 1 71 ? -5.561 8.627 3.036 1.00 93.62 71 ASP A N 1
ATOM 515 C CA . ASP A 1 71 ? -5.049 7.736 1.995 1.00 93.62 71 ASP A CA 1
ATOM 516 C C . ASP A 1 71 ? -3.531 7.547 2.120 1.00 93.62 71 ASP A C 1
ATOM 518 O O . ASP A 1 71 ? -2.791 8.488 2.416 1.00 93.62 71 ASP A O 1
ATOM 522 N N . TYR A 1 72 ? -3.054 6.330 1.849 1.00 93.44 72 TYR A N 1
ATOM 523 C CA . TYR A 1 72 ? -1.633 5.982 1.873 1.00 93.44 72 TYR A CA 1
ATOM 524 C C . TYR A 1 72 ? -1.141 5.564 0.487 1.00 93.44 72 TYR A C 1
ATOM 526 O O . TYR A 1 72 ? -1.652 4.610 -0.099 1.00 93.44 72 TYR A O 1
ATOM 534 N N . VAL A 1 73 ? -0.105 6.242 -0.013 1.00 91.75 73 VAL A N 1
ATOM 535 C CA . VAL A 1 73 ? 0.542 5.923 -1.294 1.00 91.75 73 VAL A CA 1
ATOM 536 C C . VAL A 1 73 ? 1.722 4.974 -1.056 1.00 91.75 73 VAL A C 1
ATOM 538 O O . VAL A 1 73 ? 2.652 5.307 -0.324 1.00 91.75 73 VAL A O 1
ATOM 541 N N . ILE A 1 74 ? 1.681 3.786 -1.675 1.00 90.06 74 ILE A N 1
ATOM 542 C CA . ILE A 1 74 ? 2.744 2.763 -1.611 1.00 90.06 74 ILE A CA 1
ATOM 543 C C . ILE A 1 74 ? 3.142 2.338 -3.029 1.00 90.06 74 ILE A C 1
ATOM 545 O O . ILE A 1 74 ? 2.837 1.244 -3.507 1.00 90.06 74 ILE A O 1
ATOM 549 N N . ASP A 1 75 ? 3.822 3.219 -3.741 1.00 87.25 75 ASP A N 1
ATOM 550 C CA . ASP A 1 75 ? 3.989 3.106 -5.191 1.00 87.25 75 ASP A CA 1
ATOM 551 C C . ASP A 1 75 ? 5.455 3.163 -5.632 1.00 87.25 75 ASP A C 1
ATOM 553 O O . ASP A 1 75 ? 5.758 3.404 -6.797 1.00 87.25 75 ASP A O 1
ATOM 557 N N . SER A 1 76 ? 6.386 2.954 -4.699 1.00 88.62 76 SER A N 1
ATOM 558 C CA . SER A 1 76 ? 7.819 3.006 -4.986 1.00 88.62 76 SER A CA 1
ATOM 559 C C . SER A 1 76 ? 8.300 4.365 -5.537 1.00 88.62 76 SER A C 1
ATOM 561 O O . SER A 1 76 ? 9.364 4.436 -6.159 1.00 88.62 76 SER A O 1
ATOM 563 N N . GLY A 1 77 ? 7.546 5.441 -5.274 1.00 86.62 77 GLY A N 1
ATOM 564 C CA . GLY A 1 77 ? 7.888 6.824 -5.609 1.00 86.62 77 GLY A CA 1
ATOM 565 C C . GLY A 1 77 ? 7.387 7.299 -6.972 1.00 86.62 77 GLY A C 1
ATOM 566 O O . GLY A 1 77 ? 7.823 8.348 -7.435 1.00 86.62 77 GLY A O 1
ATOM 567 N N . THR A 1 78 ? 6.517 6.548 -7.651 1.00 83.56 78 THR A N 1
ATOM 568 C CA . THR A 1 78 ? 6.033 6.929 -8.990 1.00 83.56 78 THR A CA 1
ATOM 569 C C . THR A 1 78 ? 5.178 8.200 -9.003 1.00 83.56 78 THR A C 1
ATOM 571 O O . THR A 1 78 ? 5.127 8.886 -10.021 1.00 83.56 78 THR A O 1
ATOM 574 N N . VAL A 1 79 ? 4.547 8.550 -7.883 1.00 85.12 79 VAL A N 1
ATOM 575 C CA . VAL A 1 79 ? 3.835 9.806 -7.663 1.00 85.12 79 VAL A CA 1
ATOM 576 C C . VAL A 1 79 ? 4.818 10.832 -7.086 1.00 85.12 79 VAL A C 1
ATOM 578 O O . VAL A 1 79 ? 5.304 10.652 -5.966 1.00 85.12 79 VAL A O 1
ATOM 581 N N . PRO A 1 80 ? 5.113 11.927 -7.812 1.00 78.81 80 PRO A N 1
ATOM 582 C CA . PRO A 1 80 ? 5.928 13.013 -7.286 1.00 78.81 80 PRO A CA 1
ATOM 583 C C . PRO A 1 80 ? 5.249 13.665 -6.082 1.00 78.81 80 PRO A C 1
ATOM 585 O O . PRO A 1 80 ? 4.059 13.980 -6.123 1.00 78.81 80 PRO A O 1
ATOM 588 N N . VAL A 1 81 ? 6.022 13.910 -5.029 1.00 76.62 81 VAL A N 1
ATOM 589 C CA . VAL A 1 81 ? 5.580 14.676 -3.859 1.00 76.62 81 VAL A CA 1
ATOM 590 C C . VAL A 1 81 ? 6.239 16.054 -3.933 1.00 76.62 81 VAL A C 1
ATOM 592 O O . VAL A 1 81 ? 7.423 16.142 -4.265 1.00 76.62 81 VAL A O 1
ATOM 595 N N . ALA A 1 82 ? 5.450 17.108 -3.711 1.00 62.69 82 ALA A N 1
ATOM 596 C CA . ALA A 1 82 ? 5.884 18.507 -3.766 1.00 62.69 82 ALA A CA 1
ATOM 597 C C . ALA A 1 82 ? 6.704 18.925 -2.537 1.00 62.69 82 ALA A C 1
ATOM 599 O O . ALA A 1 82 ? 6.442 18.378 -1.441 1.00 62.69 82 ALA A O 1
#

Organism: NCBI:txid80876

pLDDT: mean 75.96, std 17.34, range [37.78, 98.25]

Foldseek 3Di:
DDPVVCVFCCPVQPQQVVQCVVVVHDSVVSVVVVCVVLVHQQQRDFQTPVNVVVVVVCCPDPVVVVPPPDDDDDGSCSDPDD

Secondary structure (DSSP, 8-state):
--HHHHHHHTTTSSHHHHHHHHTT--HHHHHHHHHHHTT--TTSSPPPHHHHHHHHHHHTSGGGTT--S-----STT-S---

InterPro domains:
  IPR002347 Short-chain dehydrogenase/reductase SDR [PF13561] (23-77)
  IPR036291 NAD(P)-binding domain superfamily [SSF51735] (31-78)